Protein AF-A0A1F3MH11-F1 (afdb_monomer)

Secondary structure (DSSP, 8-state):
--HHHHHHHHHHHHHHHHHHHH-SSHHHHHHHHHHHHHHHHHHHHHHT-HHHHHHHHHHHHHHHHHHGGGT-GGGG-THHHHHHHHHHHHHHHHT-SSGGGGHHHHHHHHHHHHHH-S-HHHHHHHTTTHHHHHHHHHHHTT-HHHHHHHHHHHHHHHHHHIIIIIGGG-------

Mean predicted aligned error: 6.19 Å

pLDDT: mean 85.79, std 10.74, range [41.34, 95.56]

Solvent-accessible surface area (backbone atoms only — not comparable to full-atom values): 8963 Å² total; per-residue (Å²): 129,63,68,67,59,46,38,48,39,21,46,54,15,33,51,29,42,42,56,14,62,66,48,92,47,71,62,57,25,34,55,32,37,35,53,14,30,53,29,37,26,53,23,22,56,75,70,66,39,57,40,59,21,49,48,25,53,52,48,32,56,48,36,57,45,54,52,38,31,86,79,35,76,78,47,53,42,78,61,54,62,54,52,48,43,51,50,35,47,50,45,22,62,75,45,50,86,49,89,63,44,49,31,50,33,55,19,50,42,44,36,49,58,14,66,69,48,89,49,68,69,56,24,49,62,42,46,53,67,22,33,66,34,42,27,58,43,20,58,74,72,66,34,61,32,50,33,52,28,32,56,53,36,48,51,46,39,53,51,36,43,50,63,63,68,57,63,66,71,78,65,79,77,79,75,133

Radius of gyration: 16.7 Å; Cα contacts (8 Å, |Δi|>4): 232; chains: 1; bounding box: 56×38×44 Å

Sequence (176 aa):
MSDWLIQGIGFIGLLFFVISFQQNNRNRILLIMLAGQICFLGHYALLGAWTGFAMNIVGAGRTLVFRFKEEKKWAAHWIWPVIFIALLWVSGIVTWDSPLSLFPPFAMTIETIGLWMKRPKRIRFINLFPHPFWFTYNLLMGSWAGVATEIIVFGSIVVAIFRYDLKKKSKPVGTP

Nearest PDB structures (foldseek):
  6w2v-assembly1_A  TM=3.925E-01  e=5.029E+00  synthetic construct
  6a5q-assembly2_C-2  TM=2.269E-01  e=9.790E+00  Homo sapiens

Foldseek 3Di:
DPLVVLLVLLLVLLVLLLVLLLDQDLLSNLVSNLVSLVSQLSSCVVLVVQLSNQLSVLLSVLSVLLSCCVPDPVSVDPVSLVVSLVSNQVSLVVSDPDPLSCLSSVLSNQLSVLSNDPHSLSNLVSNLVSLVSQLVVCVVSVNPSSNVSSVSSNVSSVVSCVVPPVVVPPDDPDDD

Structure (mmCIF, N/CA/C/O backbone):
data_AF-A0A1F3MH11-F1
#
_entry.id   AF-A0A1F3MH11-F1
#
loop_
_atom_site.group_PDB
_atom_site.id
_atom_site.type_symbol
_atom_site.label_atom_id
_atom_site.label_alt_id
_atom_site.label_comp_id
_atom_site.label_asym_id
_atom_site.label_entity_id
_atom_site.label_seq_id
_atom_site.pdbx_PDB_ins_code
_atom_site.Cartn_x
_atom_site.Cartn_y
_atom_site.Cartn_z
_atom_site.occupancy
_atom_site.B_iso_or_equiv
_atom_site.auth_seq_id
_atom_site.auth_comp_id
_atom_site.auth_asym_id
_atom_site.auth_atom_id
_atom_site.pdbx_PDB_model_num
ATOM 1 N N . MET A 1 1 ? 18.799 -15.914 -7.332 1.00 59.03 1 MET A N 1
ATOM 2 C CA . MET A 1 1 ? 17.859 -16.428 -6.306 1.00 59.03 1 MET A CA 1
ATOM 3 C C . MET A 1 1 ? 16.814 -17.247 -7.040 1.00 59.03 1 MET A C 1
ATOM 5 O O . MET A 1 1 ? 16.467 -16.839 -8.136 1.00 59.03 1 MET A O 1
ATOM 9 N N . SER A 1 2 ? 16.366 -18.393 -6.522 1.00 75.38 2 SER A N 1
ATOM 10 C CA . SER A 1 2 ? 15.290 -19.142 -7.185 1.00 75.38 2 SER A CA 1
ATOM 11 C C . SER A 1 2 ? 13.987 -18.342 -7.115 1.00 75.38 2 SER A C 1
ATOM 13 O O . SER A 1 2 ? 13.651 -17.817 -6.053 1.00 75.38 2 SER A O 1
ATOM 15 N N . ASP A 1 3 ? 13.248 -18.255 -8.222 1.00 79.19 3 ASP A N 1
ATOM 16 C CA . ASP A 1 3 ? 12.005 -17.471 -8.315 1.00 79.19 3 ASP A CA 1
ATOM 17 C C . ASP A 1 3 ? 11.001 -17.830 -7.207 1.00 79.19 3 ASP A C 1
ATOM 19 O O . ASP A 1 3 ? 10.309 -16.968 -6.666 1.00 79.19 3 ASP A O 1
ATOM 23 N N . TRP A 1 4 ? 11.004 -19.090 -6.767 1.00 84.06 4 TRP A N 1
ATOM 24 C CA . TRP A 1 4 ? 10.199 -19.592 -5.653 1.00 84.06 4 TRP A CA 1
ATOM 25 C C . TRP A 1 4 ? 10.464 -18.892 -4.313 1.00 84.06 4 TRP A C 1
ATOM 27 O O . TRP A 1 4 ? 9.521 -18.658 -3.558 1.00 84.06 4 TRP A O 1
ATOM 37 N N . LEU A 1 5 ? 11.712 -18.513 -4.013 1.00 86.06 5 LEU A N 1
ATOM 38 C CA . LEU A 1 5 ? 12.041 -17.776 -2.786 1.00 86.06 5 LEU A CA 1
ATOM 39 C C . LEU A 1 5 ? 11.478 -16.352 -2.826 1.00 86.06 5 LEU A C 1
ATOM 41 O O . LEU A 1 5 ? 10.947 -15.865 -1.827 1.00 86.06 5 LEU A O 1
ATOM 45 N N . ILE A 1 6 ? 11.542 -15.707 -3.994 1.00 86.81 6 ILE A N 1
ATOM 46 C CA . ILE A 1 6 ? 11.006 -14.357 -4.206 1.00 86.81 6 ILE A CA 1
ATOM 47 C C . ILE A 1 6 ? 9.487 -14.373 -4.017 1.00 86.81 6 ILE A C 1
ATOM 49 O O . ILE A 1 6 ? 8.947 -13.547 -3.278 1.00 86.81 6 ILE A O 1
ATOM 53 N N . GLN A 1 7 ? 8.792 -15.347 -4.614 1.00 85.94 7 GLN A N 1
ATOM 54 C CA . GLN A 1 7 ? 7.345 -15.513 -4.440 1.00 85.94 7 GLN A CA 1
ATOM 55 C C . GLN A 1 7 ? 6.975 -15.850 -2.986 1.00 85.94 7 GLN A C 1
ATOM 57 O O . GLN A 1 7 ? 5.992 -15.319 -2.470 1.00 85.94 7 GLN A O 1
ATOM 62 N N . GLY A 1 8 ? 7.789 -16.653 -2.290 1.00 88.38 8 GLY A N 1
ATOM 63 C CA . GLY A 1 8 ? 7.608 -16.967 -0.869 1.00 88.38 8 GLY A CA 1
ATOM 64 C C . GLY A 1 8 ? 7.534 -15.721 0.022 1.00 88.38 8 GLY A C 1
ATOM 65 O O . GLY A 1 8 ? 6.632 -15.611 0.852 1.00 88.38 8 GLY A O 1
ATOM 66 N N . ILE A 1 9 ? 8.413 -14.737 -0.198 1.00 90.50 9 ILE A N 1
ATOM 67 C CA . ILE A 1 9 ? 8.377 -13.449 0.520 1.00 90.50 9 ILE A CA 1
ATOM 68 C C . ILE A 1 9 ? 7.075 -12.690 0.225 1.00 90.50 9 ILE A C 1
ATOM 70 O O . ILE A 1 9 ? 6.459 -12.136 1.139 1.00 90.50 9 ILE A O 1
ATOM 74 N N . GLY A 1 10 ? 6.624 -12.704 -1.033 1.00 88.94 10 GLY A N 1
ATOM 75 C CA . GLY A 1 10 ? 5.350 -12.103 -1.430 1.00 88.94 10 GLY A CA 1
ATOM 76 C C . GLY A 1 10 ? 4.155 -12.738 -0.708 1.00 88.94 10 GLY A C 1
ATOM 77 O O . GLY A 1 10 ? 3.297 -12.023 -0.195 1.00 88.94 10 GLY A O 1
ATOM 78 N N . PHE A 1 11 ? 4.133 -14.068 -0.564 1.00 90.56 11 PHE A N 1
ATOM 79 C CA . PHE A 1 11 ? 3.086 -14.768 0.191 1.00 90.56 11 PHE A CA 1
ATOM 80 C C . PHE A 1 11 ? 3.109 -14.459 1.693 1.00 90.56 11 PHE A C 1
ATOM 82 O O . PHE A 1 11 ? 2.053 -14.381 2.319 1.00 90.56 11 PHE A O 1
ATOM 89 N N . ILE A 1 12 ? 4.279 -14.223 2.289 1.00 92.44 12 ILE A N 1
ATOM 90 C CA . ILE A 1 12 ? 4.345 -13.737 3.675 1.00 92.44 12 ILE A CA 1
ATOM 91 C C . ILE A 1 12 ? 3.714 -12.339 3.771 1.00 92.44 12 ILE A C 1
ATOM 93 O O . ILE A 1 12 ? 2.900 -12.083 4.662 1.00 92.44 12 ILE A O 1
ATOM 97 N N . GLY A 1 13 ? 4.023 -11.454 2.817 1.00 91.12 13 GLY A N 1
ATOM 98 C CA . GLY A 1 13 ? 3.392 -10.136 2.715 1.00 91.12 13 GLY A CA 1
ATOM 99 C C . GLY A 1 13 ? 1.868 -10.218 2.585 1.00 91.12 13 GLY A C 1
ATOM 100 O O . GLY A 1 13 ? 1.146 -9.485 3.266 1.00 91.12 13 GLY A O 1
ATOM 101 N N . LEU A 1 14 ? 1.375 -11.155 1.771 1.00 91.44 14 LEU A N 1
ATOM 102 C CA . LEU A 1 14 ? -0.050 -11.441 1.594 1.00 91.44 14 LEU A CA 1
ATOM 103 C C . LEU A 1 14 ? -0.733 -11.741 2.929 1.00 91.44 14 LEU A C 1
ATOM 105 O O . LEU A 1 14 ? -1.772 -11.153 3.240 1.00 91.44 14 LEU A O 1
ATOM 109 N N . LEU A 1 15 ? -0.150 -12.636 3.734 1.00 92.81 15 LEU A N 1
ATOM 110 C CA . LEU A 1 15 ? -0.717 -13.021 5.028 1.00 92.81 15 LEU A CA 1
ATOM 111 C C . LEU A 1 15 ? -0.864 -11.811 5.950 1.00 92.81 15 LEU A C 1
ATOM 113 O O . LEU A 1 15 ? -1.908 -11.647 6.585 1.00 92.81 15 LEU A O 1
ATOM 117 N N . PHE A 1 16 ? 0.131 -10.923 5.982 1.00 93.06 16 PHE A N 1
ATOM 118 C CA . PH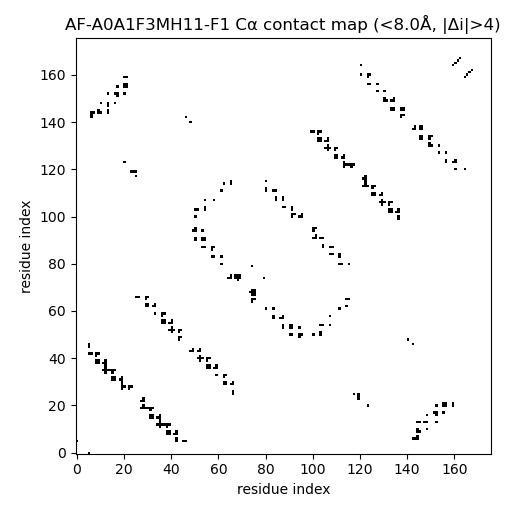E A 1 16 ? 0.034 -9.686 6.751 1.00 93.06 16 PHE A CA 1
ATOM 119 C C . PHE A 1 16 ? -1.120 -8.801 6.274 1.00 93.06 16 PHE A C 1
ATOM 121 O O . PHE A 1 16 ? -1.924 -8.362 7.099 1.00 93.06 16 PHE A O 1
ATOM 128 N N . PHE A 1 17 ? -1.280 -8.582 4.967 1.00 88.88 17 PHE A N 1
ATOM 129 C CA . PHE A 1 17 ? -2.409 -7.794 4.463 1.00 88.88 17 PHE A CA 1
ATOM 130 C C . PHE A 1 17 ? -3.762 -8.418 4.823 1.00 88.88 17 PHE A C 1
ATOM 132 O O . PHE A 1 17 ? -4.645 -7.722 5.332 1.00 88.88 17 P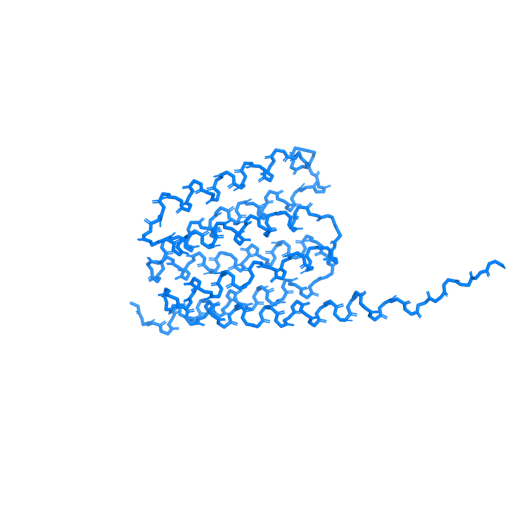HE A O 1
ATOM 139 N N . VAL A 1 18 ? -3.912 -9.736 4.667 1.00 88.00 18 VAL A N 1
ATOM 140 C CA . VAL A 1 18 ? -5.137 -10.457 5.049 1.00 88.00 18 VAL A CA 1
ATOM 141 C C . VAL A 1 18 ? -5.440 -10.299 6.538 1.00 88.00 18 VAL A C 1
ATOM 143 O O . VAL A 1 18 ? -6.574 -9.977 6.904 1.00 88.00 18 VAL A O 1
ATOM 146 N N . ILE A 1 19 ? -4.446 -10.501 7.406 1.00 89.44 19 ILE A N 1
ATOM 147 C CA . ILE A 1 19 ? -4.606 -10.367 8.860 1.00 89.44 19 ILE A CA 1
ATOM 148 C C . ILE A 1 19 ? -4.947 -8.922 9.228 1.00 89.44 19 ILE A C 1
ATOM 150 O O . ILE A 1 19 ? -5.779 -8.701 10.114 1.00 89.44 19 ILE A O 1
ATOM 154 N N . SER A 1 20 ? -4.335 -7.948 8.551 1.00 86.75 20 SER A N 1
ATOM 155 C CA . SER A 1 20 ? -4.556 -6.529 8.800 1.00 86.75 20 SER A CA 1
ATOM 156 C C . SER A 1 20 ? -6.017 -6.135 8.589 1.00 86.75 20 SER A C 1
ATOM 158 O O . SER A 1 20 ? -6.646 -5.618 9.514 1.00 86.75 20 SER A O 1
ATOM 160 N N . PHE A 1 21 ? -6.602 -6.440 7.427 1.00 82.31 21 PHE A N 1
ATOM 161 C CA . PHE A 1 21 ? -7.983 -6.042 7.124 1.00 82.31 21 PHE A CA 1
ATOM 162 C C . PHE A 1 21 ? -9.035 -6.734 8.002 1.00 82.31 21 PHE A C 1
ATOM 164 O O . PHE A 1 21 ? -10.130 -6.192 8.206 1.00 82.31 21 PHE A O 1
ATOM 171 N N . GLN A 1 22 ? -8.689 -7.883 8.590 1.00 83.81 22 GLN A N 1
ATOM 172 C CA . GLN A 1 22 ? -9.523 -8.568 9.577 1.00 83.81 22 GLN A CA 1
ATOM 173 C C . GLN A 1 22 ? -9.499 -7.916 10.968 1.00 83.81 22 GLN A C 1
ATOM 175 O O . GLN A 1 22 ? -10.385 -8.182 11.783 1.00 83.81 22 GLN A O 1
ATOM 180 N N . GLN A 1 23 ? -8.542 -7.031 11.266 1.00 83.69 23 GLN A N 1
ATOM 181 C CA . GLN A 1 23 ? -8.515 -6.325 12.546 1.00 83.69 23 GLN A CA 1
ATOM 182 C C . GLN A 1 23 ? -9.652 -5.297 12.651 1.00 83.69 23 GLN A C 1
ATOM 184 O O . GLN A 1 23 ? -10.092 -4.693 11.670 1.00 83.69 23 GLN A O 1
ATOM 189 N N . ASN A 1 24 ? -10.111 -5.049 13.882 1.00 79.31 24 ASN A N 1
ATOM 190 C CA . ASN A 1 24 ? -11.113 -4.017 14.184 1.00 79.31 24 ASN A CA 1
ATOM 191 C C . ASN A 1 24 ? -10.524 -2.782 14.894 1.00 79.31 24 ASN A C 1
ATOM 193 O O . ASN A 1 24 ? -11.253 -1.852 15.230 1.00 79.31 24 ASN A O 1
ATOM 197 N N . ASN A 1 25 ? -9.208 -2.771 15.126 1.00 84.00 25 ASN A N 1
ATOM 198 C CA . ASN A 1 25 ? -8.473 -1.657 15.722 1.00 84.00 25 ASN A CA 1
ATOM 199 C C . ASN A 1 25 ? -7.568 -1.014 14.663 1.00 84.00 25 ASN A C 1
ATOM 201 O O . ASN A 1 25 ? -6.706 -1.689 14.102 1.00 84.00 25 ASN A O 1
ATOM 205 N N . ARG A 1 26 ? -7.735 0.293 14.431 1.00 84.44 26 ARG A N 1
ATOM 206 C CA . ARG A 1 26 ? -7.000 1.065 13.418 1.00 84.44 26 ARG A CA 1
ATOM 207 C C . ARG A 1 26 ? -5.479 0.962 13.559 1.00 84.44 26 ARG A C 1
ATOM 209 O O . ARG A 1 26 ? -4.795 0.766 12.561 1.00 84.44 26 ARG A O 1
ATOM 216 N N . ASN A 1 27 ? -4.946 1.055 14.774 1.00 86.12 27 ASN A N 1
ATOM 217 C CA . ASN A 1 27 ? -3.499 1.007 14.991 1.00 86.12 27 ASN A CA 1
ATOM 218 C C . ASN A 1 27 ? -2.928 -0.380 14.681 1.00 86.12 27 ASN A C 1
ATOM 220 O O . ASN A 1 27 ? -1.838 -0.477 14.123 1.00 86.12 27 ASN A O 1
ATOM 224 N N . ARG A 1 28 ? -3.685 -1.448 14.970 1.00 87.44 28 ARG A N 1
ATOM 225 C CA . ARG A 1 28 ? -3.306 -2.812 14.569 1.00 87.44 28 ARG A CA 1
ATOM 226 C C . ARG A 1 28 ? -3.373 -2.998 13.055 1.00 87.44 28 ARG A C 1
ATOM 228 O O . ARG A 1 28 ? -2.447 -3.573 12.502 1.00 87.44 28 ARG A O 1
ATOM 235 N N . ILE A 1 29 ? -4.409 -2.468 12.392 1.00 87.56 29 ILE A N 1
ATOM 236 C CA . ILE A 1 29 ? -4.510 -2.477 10.919 1.00 87.56 29 ILE A CA 1
ATOM 237 C C . ILE A 1 29 ? -3.231 -1.872 10.317 1.00 87.56 29 ILE A C 1
ATOM 239 O O . ILE A 1 29 ? -2.543 -2.513 9.526 1.00 87.56 29 ILE A O 1
ATOM 243 N N . LEU A 1 30 ? -2.859 -0.666 10.755 1.00 89.19 30 LEU A N 1
ATOM 244 C CA . LEU A 1 30 ? -1.703 0.051 10.210 1.00 89.19 30 LEU A CA 1
ATOM 245 C C . LEU A 1 30 ? -0.369 -0.647 10.508 1.00 89.19 30 LEU A C 1
ATOM 247 O O . LEU A 1 30 ? 0.469 -0.743 9.621 1.00 89.19 30 LEU A O 1
ATOM 251 N N . LEU A 1 31 ? -0.164 -1.170 11.721 1.00 92.62 31 LEU A N 1
ATOM 252 C CA . LEU A 1 31 ? 1.074 -1.884 12.063 1.00 92.62 31 LEU A CA 1
ATOM 253 C C . LEU A 1 31 ? 1.274 -3.152 11.228 1.00 92.62 31 LEU A C 1
ATOM 255 O O . LEU A 1 31 ? 2.379 -3.416 10.764 1.00 92.62 31 LEU A O 1
ATOM 259 N N . ILE A 1 32 ? 0.208 -3.923 11.024 1.00 92.56 32 ILE A N 1
ATOM 260 C CA . ILE A 1 32 ? 0.284 -5.161 10.248 1.00 92.56 32 ILE A CA 1
ATOM 261 C C . ILE A 1 32 ? 0.411 -4.841 8.748 1.00 92.56 32 ILE A C 1
ATOM 263 O O . ILE A 1 32 ? 1.175 -5.506 8.055 1.00 92.56 32 ILE A O 1
ATOM 267 N N . MET A 1 33 ? -0.248 -3.781 8.253 1.00 91.31 33 MET A N 1
ATOM 268 C CA . MET A 1 33 ? -0.018 -3.280 6.887 1.00 91.31 33 MET A CA 1
ATOM 269 C C . MET A 1 33 ? 1.439 -2.892 6.673 1.00 91.31 33 MET A C 1
ATOM 271 O O . MET A 1 33 ? 2.014 -3.281 5.668 1.00 91.31 33 MET A O 1
ATOM 275 N N . LEU A 1 34 ? 2.049 -2.183 7.626 1.00 94.12 34 LEU A N 1
ATOM 276 C CA . LEU A 1 34 ? 3.452 -1.791 7.532 1.00 94.12 34 LEU A CA 1
ATOM 277 C C . LEU A 1 34 ? 4.373 -3.012 7.382 1.00 94.12 34 LEU A C 1
ATOM 279 O O . LEU A 1 34 ? 5.270 -2.995 6.545 1.00 94.12 34 LEU A O 1
ATOM 283 N N . ALA A 1 35 ? 4.125 -4.083 8.143 1.00 94.50 35 ALA A N 1
ATOM 284 C CA . ALA A 1 35 ? 4.868 -5.335 8.000 1.00 94.50 35 ALA A CA 1
ATOM 285 C C . ALA A 1 35 ? 4.682 -5.957 6.603 1.00 94.50 35 ALA A C 1
ATOM 287 O O . ALA A 1 35 ? 5.664 -6.322 5.960 1.00 94.50 35 ALA A O 1
ATOM 288 N N . GLY A 1 36 ? 3.443 -5.996 6.098 1.00 93.81 36 GLY A N 1
ATOM 289 C CA . GLY A 1 36 ? 3.147 -6.459 4.738 1.00 93.81 36 GLY A CA 1
ATOM 290 C C . GLY A 1 36 ? 3.857 -5.633 3.661 1.00 93.81 36 GLY A C 1
ATOM 291 O O . GLY A 1 36 ? 4.471 -6.199 2.760 1.00 93.81 36 GLY A O 1
ATOM 292 N N . GLN A 1 37 ? 3.855 -4.305 3.795 1.00 94.25 37 GLN A N 1
ATOM 293 C CA . GLN A 1 37 ? 4.538 -3.385 2.881 1.00 94.25 37 GLN A CA 1
ATOM 294 C C . GLN A 1 37 ? 6.054 -3.603 2.871 1.00 94.25 37 GLN A C 1
ATOM 296 O O . GLN A 1 37 ? 6.665 -3.551 1.810 1.00 94.25 37 GLN A O 1
ATOM 301 N N . ILE A 1 38 ? 6.670 -3.902 4.019 1.00 94.69 38 ILE A N 1
ATOM 302 C CA . ILE A 1 38 ? 8.105 -4.224 4.092 1.00 94.69 38 ILE A CA 1
ATOM 303 C C . ILE A 1 38 ? 8.407 -5.553 3.381 1.00 94.69 38 ILE A C 1
ATOM 305 O O . ILE A 1 38 ? 9.389 -5.640 2.642 1.00 94.69 38 ILE A O 1
ATOM 309 N N . CYS A 1 39 ? 7.556 -6.573 3.539 1.00 93.62 39 CYS A N 1
ATOM 310 C CA . CYS A 1 39 ? 7.697 -7.822 2.785 1.00 93.62 39 CYS A CA 1
ATOM 311 C C . CYS A 1 39 ? 7.593 -7.576 1.274 1.00 93.62 39 CYS A C 1
ATOM 313 O O . CYS A 1 39 ? 8.436 -8.050 0.514 1.00 93.62 39 CYS A O 1
ATOM 315 N N . PHE A 1 40 ? 6.602 -6.795 0.836 1.00 91.19 40 PHE A N 1
ATOM 316 C CA . PHE A 1 40 ? 6.417 -6.475 -0.579 1.00 91.19 40 PHE A CA 1
ATOM 317 C C . PHE A 1 40 ? 7.509 -5.577 -1.153 1.00 91.19 40 PHE A C 1
ATOM 319 O O . PHE A 1 40 ? 7.881 -5.740 -2.311 1.00 91.19 40 PHE A O 1
ATOM 326 N N . LEU A 1 41 ? 8.074 -4.681 -0.348 1.00 93.62 41 LEU A N 1
ATOM 327 C CA . LEU A 1 41 ? 9.259 -3.909 -0.704 1.00 93.62 41 LEU A CA 1
ATOM 328 C C . LEU A 1 41 ? 10.419 -4.848 -1.054 1.00 93.62 41 LEU A C 1
ATOM 330 O O . LEU A 1 41 ? 10.996 -4.723 -2.130 1.00 93.62 41 LEU A O 1
ATOM 334 N N . GLY A 1 42 ? 10.712 -5.835 -0.200 1.00 92.06 42 GLY A N 1
ATOM 335 C CA . GLY A 1 42 ? 11.723 -6.853 -0.497 1.00 92.06 42 GLY A CA 1
ATOM 336 C C . GLY A 1 42 ? 11.375 -7.691 -1.732 1.00 92.06 42 GLY A C 1
ATOM 337 O O . GLY A 1 42 ? 12.223 -7.894 -2.596 1.00 92.06 42 GLY A O 1
ATOM 338 N N . HIS A 1 43 ? 10.117 -8.123 -1.854 1.00 92.81 43 HIS A N 1
ATOM 339 C CA . HIS A 1 43 ? 9.636 -8.895 -3.002 1.00 92.81 43 HIS A CA 1
ATOM 340 C C . HIS A 1 43 ? 9.840 -8.153 -4.331 1.00 92.81 43 HIS A C 1
ATOM 342 O O . HIS A 1 43 ? 10.462 -8.697 -5.239 1.00 92.81 43 HIS A O 1
ATOM 348 N N . TYR A 1 44 ? 9.372 -6.906 -4.444 1.00 90.75 44 TYR A N 1
ATOM 349 C CA . TYR A 1 44 ? 9.494 -6.130 -5.679 1.00 90.75 44 TYR A CA 1
ATOM 350 C C . TYR A 1 44 ? 10.936 -5.718 -5.987 1.00 90.75 44 TYR A C 1
ATOM 352 O O . TYR A 1 44 ? 11.298 -5.677 -7.160 1.00 90.75 44 TYR A O 1
ATOM 360 N N . ALA A 1 45 ? 11.771 -5.473 -4.968 1.00 91.69 45 ALA A N 1
ATOM 361 C CA . ALA A 1 45 ? 13.202 -5.234 -5.168 1.00 91.69 45 ALA A CA 1
ATOM 362 C C . ALA A 1 45 ? 13.888 -6.445 -5.815 1.00 91.69 45 ALA A C 1
ATOM 364 O O . ALA A 1 45 ? 14.630 -6.296 -6.781 1.00 91.69 45 ALA A O 1
ATOM 365 N N . LEU A 1 46 ? 13.608 -7.649 -5.306 1.00 90.38 46 LEU A N 1
ATOM 366 C CA . LEU A 1 46 ? 14.168 -8.893 -5.838 1.00 90.38 46 LEU A CA 1
ATOM 367 C C . LEU A 1 46 ? 13.614 -9.249 -7.221 1.00 90.38 46 LEU A C 1
ATOM 369 O O . LEU A 1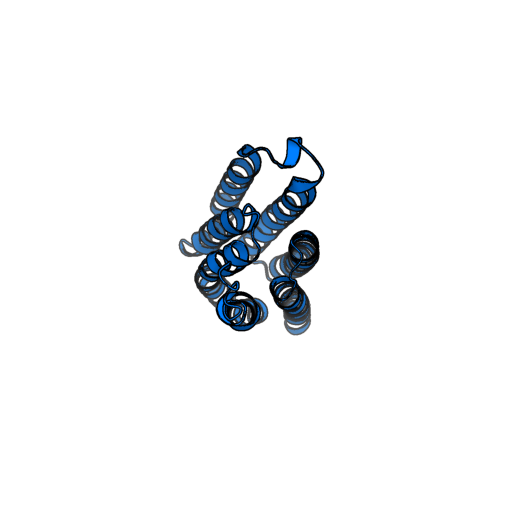 46 ? 14.310 -9.882 -8.009 1.00 90.38 46 LEU A O 1
ATOM 373 N N . LEU A 1 47 ? 12.378 -8.840 -7.507 1.00 88.75 47 LEU A N 1
ATOM 374 C CA . LEU A 1 47 ? 11.715 -9.046 -8.792 1.00 88.75 47 LEU A CA 1
ATOM 375 C C . LEU A 1 47 ? 12.157 -8.022 -9.860 1.00 88.75 47 LEU A C 1
ATOM 377 O O . LEU A 1 47 ? 11.891 -8.217 -11.039 1.00 88.75 47 LEU A O 1
ATOM 381 N N . GLY A 1 48 ? 12.837 -6.938 -9.468 1.00 88.06 48 GLY A N 1
ATOM 382 C CA . GLY A 1 48 ? 13.224 -5.844 -10.369 1.00 88.06 48 GLY A CA 1
ATOM 383 C C . GLY A 1 48 ? 12.079 -4.882 -10.717 1.00 88.06 48 GLY A C 1
ATOM 384 O O . GLY A 1 48 ? 12.226 -4.029 -11.589 1.00 88.06 48 GLY A O 1
ATOM 385 N N . ALA A 1 49 ? 10.939 -4.982 -10.028 1.00 88.81 49 ALA A N 1
ATOM 386 C CA . ALA A 1 49 ? 9.768 -4.135 -10.239 1.00 88.81 49 ALA A CA 1
ATOM 387 C C . ALA A 1 49 ? 9.889 -2.817 -9.452 1.00 88.81 49 ALA A C 1
ATOM 389 O O . ALA A 1 49 ? 9.318 -2.645 -8.369 1.00 88.81 49 ALA A O 1
ATOM 390 N N . TRP A 1 50 ? 10.640 -1.860 -10.000 1.00 89.62 50 TRP A N 1
ATOM 391 C CA . TRP A 1 50 ? 10.991 -0.612 -9.310 1.00 89.62 50 TRP A CA 1
ATOM 392 C C . TRP A 1 50 ? 9.800 0.283 -8.950 1.00 89.62 50 TRP A C 1
ATOM 394 O O . TRP A 1 50 ? 9.817 0.909 -7.888 1.00 89.62 50 TRP A O 1
ATOM 404 N N . THR A 1 51 ? 8.738 0.315 -9.763 1.00 90.69 51 THR A N 1
ATOM 405 C CA . THR A 1 51 ? 7.518 1.065 -9.414 1.00 90.69 51 THR A CA 1
ATOM 406 C C . THR A 1 51 ? 6.859 0.476 -8.166 1.00 90.69 51 THR A C 1
ATOM 408 O O . THR A 1 51 ? 6.580 1.202 -7.212 1.00 90.69 51 THR A O 1
ATOM 411 N N . GLY A 1 52 ? 6.670 -0.849 -8.121 1.00 90.19 52 GLY A N 1
ATOM 412 C CA . GLY A 1 52 ? 6.122 -1.556 -6.960 1.00 90.19 52 GLY A CA 1
ATOM 413 C C . GLY A 1 52 ? 6.968 -1.353 -5.702 1.00 90.19 52 GLY A C 1
ATOM 414 O O . GLY A 1 52 ? 6.430 -1.099 -4.621 1.00 90.19 52 GLY A O 1
ATOM 415 N N . PHE A 1 53 ? 8.293 -1.375 -5.851 1.00 92.62 53 PHE A N 1
ATOM 416 C CA . PHE A 1 53 ? 9.241 -1.062 -4.783 1.00 92.62 53 PHE A CA 1
ATOM 417 C C . PHE A 1 53 ? 9.058 0.365 -4.242 1.00 92.62 53 PHE A C 1
ATOM 419 O O . PHE A 1 53 ? 8.855 0.548 -3.038 1.00 92.62 53 PHE A O 1
ATOM 426 N N . ALA A 1 54 ? 9.051 1.372 -5.119 1.00 93.31 54 ALA A N 1
ATOM 427 C CA . ALA A 1 54 ? 8.899 2.771 -4.727 1.00 93.31 54 ALA A CA 1
ATOM 428 C C . ALA A 1 54 ? 7.545 3.038 -4.050 1.00 93.31 54 ALA A C 1
ATOM 430 O O . ALA A 1 54 ? 7.490 3.705 -3.013 1.00 93.31 54 ALA A O 1
ATOM 431 N N . MET A 1 55 ? 6.457 2.459 -4.571 1.00 94.25 55 MET A N 1
ATOM 432 C CA . MET A 1 55 ? 5.133 2.574 -3.954 1.00 94.25 55 MET A CA 1
ATOM 433 C C . MET A 1 55 ? 5.110 1.995 -2.538 1.00 94.25 55 MET A C 1
ATOM 435 O O . MET A 1 55 ? 4.529 2.602 -1.639 1.00 94.25 55 MET A O 1
ATOM 439 N N . ASN A 1 56 ? 5.759 0.848 -2.310 1.00 94.25 56 ASN A N 1
ATOM 440 C CA . ASN A 1 56 ? 5.810 0.235 -0.982 1.00 94.25 56 ASN A CA 1
ATOM 441 C C . ASN A 1 56 ? 6.680 1.031 -0.003 1.00 94.25 56 ASN A C 1
ATOM 443 O O . ASN A 1 56 ? 6.310 1.134 1.164 1.00 94.25 56 ASN A O 1
ATOM 447 N N . ILE A 1 57 ? 7.766 1.665 -0.460 1.00 95.44 57 ILE A N 1
ATOM 448 C CA . ILE A 1 57 ? 8.558 2.595 0.365 1.00 95.44 57 ILE A CA 1
ATOM 449 C C . ILE A 1 57 ? 7.704 3.776 0.824 1.00 95.44 57 ILE A C 1
ATOM 451 O O . ILE A 1 57 ? 7.577 4.033 2.025 1.00 95.44 57 ILE A O 1
ATOM 455 N N . VAL A 1 58 ? 7.102 4.496 -0.127 1.00 95.12 58 VAL A N 1
ATOM 456 C CA . VAL A 1 58 ? 6.310 5.694 0.181 1.00 95.12 58 VAL A CA 1
ATOM 457 C C . VAL A 1 58 ? 5.089 5.314 1.019 1.00 95.12 58 VAL A C 1
ATOM 459 O O . VAL A 1 58 ? 4.777 5.972 2.015 1.00 95.12 58 VAL A O 1
ATOM 462 N N . GLY A 1 59 ? 4.440 4.202 0.674 1.00 93.94 59 GLY A N 1
ATOM 463 C CA . GLY A 1 59 ? 3.323 3.638 1.416 1.00 93.94 59 GLY A CA 1
ATOM 464 C C . GLY A 1 59 ? 3.689 3.252 2.852 1.00 93.94 59 GLY A C 1
ATOM 465 O O . GLY A 1 59 ? 2.903 3.526 3.758 1.00 93.94 59 GLY A O 1
ATOM 466 N N . ALA A 1 60 ? 4.861 2.659 3.092 1.00 94.44 60 ALA A N 1
ATOM 467 C CA . ALA A 1 60 ? 5.320 2.303 4.434 1.00 94.44 60 ALA A CA 1
ATOM 468 C C . ALA A 1 60 ? 5.528 3.558 5.295 1.00 94.44 60 ALA A C 1
ATOM 470 O O . ALA A 1 60 ? 5.016 3.641 6.417 1.00 94.44 60 ALA A O 1
ATOM 471 N N . GLY A 1 61 ? 6.192 4.581 4.743 1.00 94.06 61 GLY A N 1
ATOM 472 C CA . GLY A 1 61 ? 6.347 5.883 5.399 1.00 94.06 61 GLY A CA 1
ATOM 473 C C . GLY A 1 61 ? 4.996 6.527 5.732 1.00 94.06 61 GLY A C 1
ATOM 474 O O . GLY A 1 61 ? 4.769 6.964 6.865 1.00 94.06 61 GLY A O 1
ATOM 475 N N . ARG A 1 62 ? 4.053 6.497 4.782 1.00 94.94 62 ARG A N 1
ATOM 476 C CA . ARG A 1 62 ? 2.676 6.977 4.967 1.00 94.94 62 ARG A CA 1
ATOM 477 C C . ARG A 1 62 ? 1.969 6.252 6.104 1.00 94.94 62 ARG A C 1
ATOM 479 O O . ARG A 1 62 ? 1.383 6.895 6.976 1.00 94.94 62 ARG A O 1
ATOM 486 N N . THR A 1 63 ? 1.996 4.923 6.099 1.00 93.12 63 THR A N 1
ATOM 487 C CA . THR A 1 63 ? 1.351 4.086 7.118 1.00 93.12 63 THR A CA 1
ATOM 488 C C . THR A 1 63 ? 1.924 4.373 8.506 1.00 93.12 63 THR A C 1
ATOM 490 O O . THR A 1 63 ? 1.160 4.508 9.467 1.00 93.12 63 THR A O 1
ATOM 493 N N . LEU A 1 64 ? 3.243 4.561 8.610 1.00 93.12 64 LEU A N 1
ATOM 494 C CA . LEU A 1 64 ? 3.910 4.912 9.859 1.00 93.12 64 LEU A CA 1
ATOM 495 C C . LEU A 1 64 ? 3.471 6.287 10.385 1.00 93.12 64 LEU A C 1
ATOM 497 O O . LEU A 1 64 ? 3.104 6.401 11.555 1.00 93.12 64 LEU A O 1
ATOM 501 N N . VAL A 1 65 ? 3.433 7.319 9.537 1.00 92.56 65 VAL A N 1
ATOM 502 C CA . VAL A 1 65 ? 2.941 8.650 9.937 1.00 92.56 65 VAL A CA 1
ATOM 503 C C . VAL A 1 65 ? 1.466 8.588 10.338 1.00 92.56 65 VAL A C 1
ATOM 505 O O . VAL A 1 65 ? 1.075 9.109 11.384 1.00 92.56 65 VAL A O 1
ATOM 508 N N . PHE A 1 66 ? 0.633 7.895 9.558 1.00 91.88 66 PHE A N 1
ATOM 509 C CA . PHE A 1 66 ? -0.804 7.789 9.817 1.00 91.88 66 PHE A CA 1
ATOM 510 C C . PHE A 1 66 ? -1.119 7.013 11.093 1.00 91.88 66 PHE A C 1
ATOM 512 O O . PHE A 1 66 ? -2.176 7.243 11.690 1.00 91.88 66 PHE A O 1
ATOM 519 N N . ARG A 1 67 ? -0.235 6.119 11.539 1.00 90.00 67 ARG A N 1
ATOM 520 C CA . ARG A 1 67 ? -0.359 5.456 12.840 1.00 90.00 67 ARG A CA 1
ATOM 521 C C . ARG A 1 67 ? -0.349 6.481 13.974 1.00 90.00 67 ARG A C 1
ATOM 523 O O . ARG A 1 67 ? -1.245 6.458 14.808 1.00 90.00 67 ARG A O 1
ATOM 530 N N . PHE A 1 68 ? 0.578 7.437 13.947 1.00 89.62 68 PHE A N 1
ATOM 531 C CA . PHE A 1 68 ? 0.706 8.466 14.987 1.00 89.62 68 PHE A CA 1
ATOM 532 C C . PHE A 1 68 ? -0.384 9.544 14.955 1.00 89.62 68 PHE A C 1
ATOM 534 O O . PHE A 1 68 ? -0.404 10.412 15.823 1.00 89.62 68 PHE A O 1
ATOM 541 N N . LYS A 1 69 ? -1.313 9.491 13.995 1.00 87.81 69 LYS A N 1
ATOM 542 C CA . LYS A 1 69 ? -2.406 10.460 13.836 1.00 87.81 69 LYS A CA 1
ATOM 543 C C . LYS A 1 69 ? -3.236 10.687 15.105 1.00 87.81 69 LYS A C 1
ATOM 545 O O . LYS A 1 69 ? -3.703 11.798 15.325 1.00 87.81 69 LYS A O 1
ATOM 550 N N . GLU A 1 70 ? -3.476 9.643 15.896 1.00 84.12 70 GLU A N 1
ATOM 551 C CA . GLU A 1 70 ? -4.291 9.743 17.119 1.00 84.12 70 GLU A CA 1
ATOM 552 C C . GLU A 1 70 ? -3.466 10.143 18.350 1.00 84.12 70 GLU A C 1
ATOM 554 O O . GLU A 1 70 ? -4.024 10.632 19.325 1.00 84.12 70 GLU A O 1
ATOM 559 N N . GLU A 1 71 ? -2.142 9.993 18.285 1.00 86.81 71 GLU A N 1
ATOM 560 C CA . GLU A 1 71 ? -1.223 10.234 19.403 1.00 86.81 71 GLU A CA 1
ATOM 561 C C . GLU A 1 71 ? -0.550 11.613 19.318 1.00 86.81 71 GLU A C 1
ATOM 563 O O . GLU A 1 71 ? -0.256 12.234 20.337 1.00 86.81 71 GLU A O 1
ATOM 568 N N . LYS A 1 72 ? -0.287 12.112 18.101 1.00 87.94 72 LYS A N 1
ATOM 569 C CA . LYS A 1 72 ? 0.518 13.317 17.866 1.00 87.94 72 LYS A CA 1
ATOM 570 C C . LYS A 1 72 ? -0.226 14.324 16.991 1.00 87.94 72 LYS A C 1
ATOM 572 O O . LYS A 1 72 ? -0.585 14.031 15.852 1.00 87.94 72 LYS A O 1
ATOM 577 N N . LYS A 1 73 ? -0.375 15.562 17.484 1.00 85.56 73 LYS A N 1
ATOM 578 C CA . LYS A 1 73 ? -1.068 16.656 16.769 1.00 85.56 73 LYS A CA 1
ATOM 579 C C . LYS A 1 73 ? -0.472 16.941 15.385 1.00 85.56 73 LYS A C 1
ATOM 581 O O . LYS A 1 73 ? -1.223 17.164 14.442 1.00 85.56 73 LYS A O 1
ATOM 586 N N . TRP A 1 74 ? 0.855 16.879 15.245 1.00 90.19 74 TRP A N 1
ATOM 587 C CA . TRP A 1 74 ? 1.520 17.113 13.959 1.00 90.19 74 TRP A CA 1
ATOM 588 C C . TRP A 1 74 ? 1.138 16.066 12.904 1.00 90.19 74 TRP A C 1
ATOM 590 O O . TRP A 1 74 ? 0.949 16.418 11.745 1.00 90.19 74 TRP A O 1
ATOM 600 N N . ALA A 1 75 ? 0.955 14.800 13.296 1.00 86.75 75 ALA A N 1
ATOM 601 C CA . ALA A 1 75 ? 0.607 13.699 12.393 1.00 86.75 75 ALA A CA 1
ATOM 602 C C . ALA A 1 75 ? -0.877 13.717 11.978 1.00 86.75 75 ALA A C 1
ATOM 604 O O . ALA A 1 75 ? -1.273 13.062 11.014 1.00 86.75 75 ALA A O 1
ATOM 605 N N . ALA A 1 76 ? -1.712 14.480 12.691 1.00 87.44 76 ALA A N 1
ATOM 606 C CA . ALA A 1 76 ? -3.117 14.686 12.355 1.00 87.44 76 ALA A CA 1
ATOM 607 C C . ALA A 1 76 ? -3.347 15.780 11.301 1.00 87.44 76 ALA A C 1
ATOM 609 O O . ALA A 1 76 ? -4.477 15.938 10.833 1.00 87.44 76 ALA A O 1
ATOM 610 N N . HIS A 1 77 ? -2.302 16.516 10.914 1.00 91.19 77 HIS A N 1
ATOM 611 C CA . HIS A 1 77 ? -2.414 17.613 9.962 1.00 91.19 77 HIS A CA 1
ATOM 612 C C . HIS A 1 77 ? -2.765 17.111 8.551 1.00 91.19 77 HIS A C 1
ATOM 614 O O . HIS A 1 77 ? -2.165 16.165 8.043 1.00 91.19 77 HIS A O 1
ATOM 620 N N . TRP A 1 78 ? -3.726 17.765 7.893 1.00 88.69 78 TRP A N 1
ATOM 621 C CA . TRP A 1 78 ? -4.254 17.364 6.579 1.00 88.69 78 TRP A CA 1
ATOM 622 C C . TRP A 1 78 ? -3.224 17.434 5.438 1.00 88.69 78 TRP A C 1
ATOM 624 O O . TRP A 1 78 ? -3.429 16.818 4.396 1.00 88.69 78 TRP A O 1
ATOM 634 N N . ILE A 1 79 ? -2.106 18.135 5.656 1.00 92.81 79 ILE A N 1
ATOM 635 C CA . ILE A 1 79 ? -0.984 18.218 4.710 1.00 92.81 79 ILE A CA 1
ATOM 636 C C . ILE A 1 79 ? -0.336 16.849 4.457 1.00 92.81 79 ILE A C 1
ATOM 638 O O . ILE A 1 79 ? 0.170 16.612 3.367 1.00 92.81 79 ILE A O 1
ATOM 642 N N . TRP A 1 80 ? -0.369 15.923 5.426 1.00 92.56 80 TRP A N 1
ATOM 643 C CA . TRP A 1 80 ? 0.312 14.630 5.300 1.00 92.56 80 TRP A CA 1
ATOM 644 C C . TRP A 1 80 ? -0.217 13.778 4.142 1.00 92.56 80 TRP A C 1
ATOM 646 O O . TRP A 1 80 ? 0.597 13.354 3.325 1.00 92.56 80 TR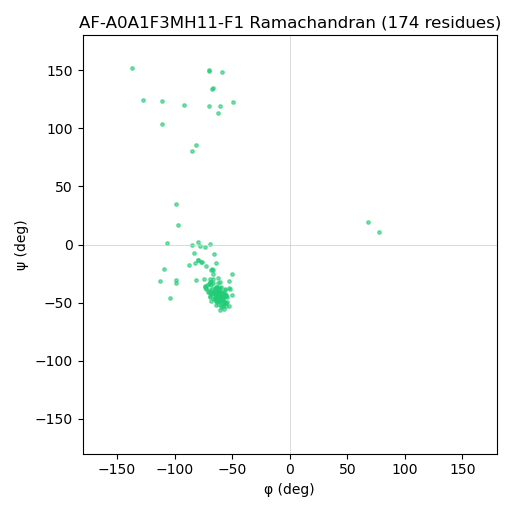P A O 1
ATOM 656 N N . PRO A 1 81 ? -1.539 13.548 4.001 1.00 91.88 81 PRO A N 1
ATOM 657 C CA . PRO A 1 81 ? -2.094 12.928 2.801 1.00 91.88 81 PRO A CA 1
ATOM 658 C C . PRO A 1 81 ? -1.634 13.584 1.501 1.00 91.88 81 PRO A C 1
ATOM 660 O O . PRO A 1 81 ? -1.272 12.870 0.577 1.00 91.88 81 PRO A O 1
ATOM 663 N N . VAL A 1 82 ? -1.610 14.918 1.436 1.00 94.25 82 VAL A N 1
ATOM 664 C CA . VAL A 1 82 ? -1.216 15.652 0.223 1.00 94.25 82 VAL A CA 1
ATOM 665 C C . VAL A 1 82 ? 0.253 15.410 -0.111 1.00 94.25 82 VAL A C 1
ATOM 667 O O . VAL A 1 82 ? 0.566 15.087 -1.251 1.00 94.25 82 VAL A O 1
ATOM 670 N N . ILE A 1 83 ? 1.137 15.485 0.887 1.00 95.25 83 ILE A N 1
ATOM 671 C CA . ILE A 1 83 ? 2.569 15.202 0.727 1.00 95.25 83 ILE A CA 1
ATOM 672 C C . ILE A 1 83 ? 2.779 13.768 0.240 1.00 95.25 83 ILE A C 1
ATOM 674 O O . ILE A 1 83 ? 3.509 13.555 -0.721 1.00 95.25 83 ILE A O 1
ATOM 678 N N . PHE A 1 84 ? 2.127 12.781 0.861 1.00 95.56 84 PHE A N 1
ATOM 679 C CA . PHE A 1 84 ? 2.291 11.386 0.449 1.00 95.56 84 PHE A CA 1
ATOM 680 C C . PHE A 1 84 ? 1.708 11.109 -0.933 1.00 95.56 84 PHE A C 1
ATOM 682 O O . PHE A 1 84 ? 2.331 10.381 -1.693 1.00 95.56 84 PHE A O 1
ATOM 689 N N . ILE A 1 85 ? 0.570 11.706 -1.294 1.00 95.12 85 ILE A N 1
ATOM 690 C CA . ILE A 1 85 ? 0.025 11.604 -2.654 1.00 95.12 85 ILE A CA 1
ATOM 691 C C . ILE A 1 85 ? 1.013 12.212 -3.652 1.00 95.12 85 ILE A C 1
ATOM 693 O O . ILE A 1 85 ? 1.366 11.550 -4.621 1.00 95.12 85 ILE A O 1
ATOM 697 N N . ALA A 1 86 ? 1.531 13.415 -3.395 1.00 94.88 86 ALA A N 1
ATOM 698 C CA . ALA A 1 86 ? 2.535 14.030 -4.260 1.00 94.88 86 ALA A CA 1
ATOM 699 C C . ALA A 1 86 ? 3.779 13.138 -4.411 1.00 94.88 86 ALA A C 1
ATOM 701 O O . ALA A 1 86 ? 4.221 12.897 -5.530 1.00 94.88 86 ALA A O 1
ATOM 702 N N . LEU A 1 87 ? 4.293 12.579 -3.309 1.00 95.06 87 LEU A N 1
ATOM 703 C CA . LEU A 1 87 ? 5.417 11.640 -3.335 1.00 95.06 87 LEU A CA 1
ATOM 704 C C . LEU A 1 87 ? 5.102 10.376 -4.143 1.00 95.06 87 LEU A C 1
ATOM 706 O O . LEU A 1 87 ? 5.930 9.968 -4.945 1.00 95.06 87 LEU A O 1
ATOM 710 N N . LEU A 1 88 ? 3.914 9.783 -3.989 1.00 94.12 88 LEU A N 1
ATOM 711 C CA . LEU A 1 88 ? 3.490 8.605 -4.757 1.00 94.12 88 LEU A CA 1
ATOM 712 C C . LEU A 1 88 ? 3.472 8.891 -6.261 1.00 94.12 88 LEU A C 1
ATOM 714 O O . LEU A 1 88 ? 3.970 8.089 -7.046 1.00 94.12 88 LEU A O 1
ATOM 718 N N . TRP A 1 89 ? 2.936 10.041 -6.663 1.00 94.25 89 TRP A N 1
ATOM 719 C CA . TRP A 1 89 ? 2.881 10.441 -8.067 1.00 94.25 89 TRP A CA 1
ATOM 720 C C . TRP A 1 89 ? 4.258 10.759 -8.638 1.00 94.25 89 TRP A C 1
ATOM 722 O O . TRP A 1 89 ? 4.595 10.262 -9.709 1.00 94.25 89 TRP A O 1
ATOM 732 N N . VAL A 1 90 ? 5.086 11.511 -7.910 1.00 93.56 90 VAL A N 1
ATOM 733 C CA . VAL A 1 90 ? 6.468 11.796 -8.318 1.00 93.56 90 VAL A CA 1
ATOM 734 C C . VAL A 1 90 ? 7.261 10.497 -8.446 1.00 93.56 90 VAL A C 1
ATOM 736 O O . VAL A 1 90 ? 7.888 10.268 -9.474 1.00 93.56 90 VAL A O 1
ATOM 739 N N . SER A 1 91 ? 7.189 9.602 -7.456 1.00 91.19 91 SER A N 1
ATOM 740 C CA . SER A 1 91 ? 7.847 8.295 -7.522 1.00 91.19 91 SER A CA 1
ATOM 741 C C . SER A 1 91 ? 7.326 7.439 -8.675 1.00 91.19 91 SER A C 1
ATOM 743 O O . SER A 1 91 ? 8.120 6.785 -9.345 1.00 91.19 91 SER A O 1
ATOM 745 N N . GLY A 1 92 ? 6.018 7.454 -8.937 1.00 89.06 92 GLY A N 1
ATOM 746 C CA . GLY A 1 92 ? 5.411 6.738 -10.058 1.00 89.06 92 GLY A CA 1
ATOM 747 C C . GLY A 1 92 ? 5.906 7.231 -11.415 1.00 89.06 92 GLY A C 1
ATOM 748 O O . GLY A 1 92 ? 6.228 6.417 -12.269 1.00 89.06 92 GLY A O 1
ATOM 749 N N . ILE A 1 93 ? 6.033 8.550 -11.584 1.00 88.56 93 ILE A N 1
ATOM 750 C CA . ILE A 1 93 ? 6.547 9.173 -12.812 1.00 88.56 93 ILE A CA 1
ATOM 751 C C . ILE A 1 93 ? 8.048 8.903 -12.982 1.00 88.56 93 ILE A C 1
ATOM 753 O O . ILE A 1 93 ? 8.492 8.603 -14.083 1.00 88.56 93 ILE A O 1
ATOM 757 N N . VAL A 1 94 ? 8.836 8.972 -11.904 1.00 88.56 94 VAL A N 1
ATOM 758 C CA . VAL A 1 94 ? 10.293 8.731 -11.953 1.00 88.56 94 VAL A CA 1
ATOM 759 C C . VAL A 1 94 ? 10.623 7.263 -12.236 1.00 88.56 94 VAL A C 1
ATOM 761 O O . VAL A 1 94 ? 11.619 6.972 -12.886 1.00 88.56 94 VAL A O 1
ATOM 764 N N . THR A 1 95 ? 9.795 6.335 -11.756 1.00 85.75 95 THR A N 1
ATOM 765 C CA . THR A 1 95 ? 9.959 4.885 -11.973 1.00 85.75 95 THR A CA 1
ATOM 766 C C . THR A 1 95 ? 9.103 4.359 -13.126 1.00 85.75 95 THR A C 1
ATOM 768 O O . THR A 1 95 ? 8.841 3.157 -13.207 1.00 85.75 95 THR A O 1
ATOM 771 N N . TRP A 1 96 ? 8.617 5.256 -13.986 1.00 78.81 96 TRP A N 1
ATOM 772 C CA . TRP A 1 96 ? 7.754 4.926 -15.110 1.00 78.81 96 TRP A CA 1
ATOM 773 C C . TRP A 1 96 ? 8.553 4.174 -16.177 1.00 78.81 96 TRP A C 1
ATOM 775 O O . TRP A 1 96 ? 9.469 4.731 -16.773 1.00 78.81 96 TRP A O 1
ATOM 785 N N . ASP A 1 97 ? 8.139 2.938 -16.462 1.00 74.12 97 ASP A N 1
ATOM 786 C CA . ASP A 1 97 ? 8.619 2.160 -17.617 1.00 74.12 97 ASP A CA 1
ATOM 787 C C . ASP A 1 97 ? 7.518 1.920 -18.680 1.00 74.12 97 ASP A C 1
ATOM 789 O O . ASP A 1 97 ? 7.761 1.922 -19.881 1.00 74.12 97 ASP A O 1
ATOM 793 N N . SER A 1 98 ? 6.248 1.821 -18.263 1.00 76.56 98 SER A N 1
ATOM 794 C CA . SER A 1 98 ? 5.082 1.651 -19.147 1.00 76.56 98 SER A CA 1
ATOM 795 C C . SER A 1 98 ? 3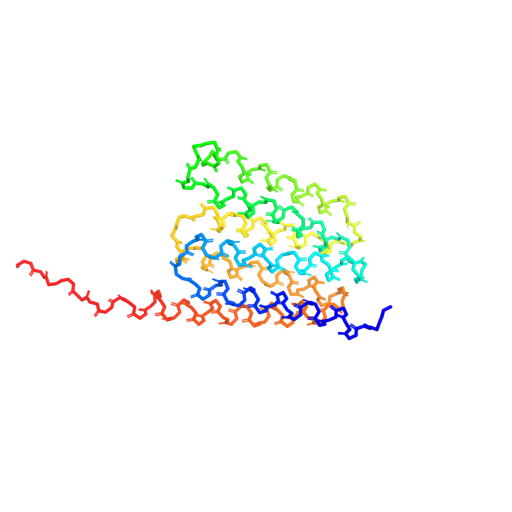.915 2.547 -18.714 1.00 76.56 98 SER A C 1
ATOM 797 O O . SER A 1 98 ? 3.795 2.830 -17.524 1.00 76.56 98 SER A O 1
ATOM 799 N N . PRO A 1 99 ? 3.005 2.984 -19.615 1.00 71.19 99 PRO A N 1
ATOM 800 C CA . PRO A 1 99 ? 1.790 3.724 -19.236 1.00 71.19 99 PRO A CA 1
ATOM 801 C C . PRO A 1 99 ? 0.972 3.063 -18.111 1.00 71.19 99 PRO A C 1
ATOM 803 O O . PRO A 1 99 ? 0.273 3.738 -17.357 1.00 71.19 99 PRO A O 1
ATOM 806 N N . LEU A 1 100 ? 1.090 1.740 -17.960 1.00 71.75 100 LEU A N 1
ATOM 807 C CA . LEU A 1 100 ? 0.416 0.956 -16.922 1.00 71.75 100 LEU A CA 1
ATOM 808 C C . LEU A 1 100 ? 1.121 1.039 -15.550 1.00 71.75 100 LEU A C 1
ATOM 810 O O . LEU A 1 100 ? 0.505 0.739 -14.528 1.00 71.75 100 LEU A O 1
ATOM 814 N N . SER A 1 101 ? 2.358 1.549 -15.485 1.00 74.38 101 SER A N 1
ATOM 815 C CA . SER A 1 101 ? 3.068 1.901 -14.241 1.00 74.38 101 SER A CA 1
ATOM 816 C C . SER A 1 101 ? 2.410 3.064 -13.481 1.00 74.38 101 SER A C 1
ATOM 818 O O . SER A 1 101 ? 2.773 3.331 -12.338 1.00 74.38 101 SER A O 1
ATOM 820 N N . LEU A 1 102 ? 1.413 3.736 -14.070 1.00 82.06 102 LEU A N 1
ATOM 821 C CA . LEU A 1 102 ? 0.607 4.755 -13.391 1.00 82.06 102 LEU A CA 1
ATOM 822 C C . LEU A 1 102 ? -0.525 4.163 -12.538 1.00 82.06 102 LEU A C 1
ATOM 824 O O . LEU A 1 102 ? -1.051 4.850 -11.660 1.00 82.06 102 LEU A O 1
ATOM 828 N N . PHE A 1 103 ? -0.880 2.889 -12.729 1.00 88.50 103 PHE A N 1
ATOM 829 C CA . PHE A 1 103 ? -1.931 2.239 -11.942 1.00 88.50 103 PHE A CA 1
ATOM 830 C C . PHE A 1 103 ? -1.594 2.137 -10.445 1.00 88.50 103 PHE A C 1
ATOM 832 O O . PHE A 1 103 ? -2.459 2.489 -9.637 1.00 88.50 103 PHE A O 1
ATOM 839 N N . PRO A 1 104 ? -0.368 1.755 -10.028 1.00 89.69 104 PRO A N 1
ATOM 840 C CA . PRO A 1 104 ? -0.010 1.749 -8.611 1.00 89.69 104 PRO A CA 1
ATOM 841 C C . PRO A 1 104 ? -0.107 3.128 -7.923 1.00 89.69 104 PRO A C 1
ATOM 843 O O . PRO A 1 104 ? -0.703 3.184 -6.845 1.00 89.69 104 PRO A O 1
ATOM 846 N N . PRO A 1 105 ? 0.359 4.255 -8.507 1.00 91.50 105 PRO A N 1
ATOM 847 C CA . PRO A 1 105 ? 0.102 5.597 -7.965 1.00 91.50 105 PRO A CA 1
ATOM 848 C C . PRO A 1 105 ? -1.382 5.945 -7.776 1.00 91.50 105 PRO A C 1
ATOM 850 O O . PRO A 1 105 ? -1.762 6.485 -6.728 1.00 91.50 105 PRO A O 1
ATOM 853 N N . PHE A 1 106 ? -2.247 5.607 -8.741 1.00 92.06 106 PHE A N 1
ATOM 854 C CA . PHE A 1 106 ? -3.698 5.792 -8.599 1.00 92.06 106 PHE A CA 1
ATOM 855 C C . PHE A 1 106 ? -4.257 4.959 -7.439 1.00 92.06 106 PHE A C 1
ATOM 857 O O . PHE A 1 106 ? -4.962 5.484 -6.571 1.00 92.06 106 PHE A O 1
ATOM 864 N N . ALA A 1 107 ? -3.894 3.677 -7.384 1.00 92.44 107 ALA A N 1
ATOM 865 C CA . ALA A 1 107 ? -4.312 2.759 -6.332 1.00 92.44 107 ALA A CA 1
ATOM 866 C C . ALA A 1 107 ? -3.889 3.262 -4.942 1.00 92.44 107 ALA A C 1
ATOM 868 O O . ALA A 1 107 ? -4.700 3.349 -4.019 1.00 92.44 107 ALA A O 1
ATOM 869 N N . MET A 1 108 ? -2.626 3.670 -4.813 1.00 93.25 108 MET A N 1
ATOM 870 C CA . MET A 1 108 ? -2.041 4.196 -3.581 1.00 93.25 108 MET A CA 1
ATOM 871 C C . MET A 1 108 ? -2.655 5.539 -3.165 1.00 93.25 108 MET A C 1
ATOM 873 O O . MET A 1 108 ? -2.757 5.826 -1.971 1.00 93.25 108 MET A O 1
ATOM 877 N N . THR A 1 109 ? -3.124 6.355 -4.114 1.00 93.75 109 THR A N 1
ATOM 878 C CA . THR A 1 109 ? -3.865 7.593 -3.817 1.00 93.75 109 THR A CA 1
ATOM 879 C C . THR A 1 109 ? -5.190 7.280 -3.124 1.00 93.75 109 THR A C 1
ATOM 881 O O . THR A 1 109 ? -5.494 7.843 -2.069 1.00 93.75 109 THR A O 1
ATOM 884 N N . ILE A 1 110 ? -5.958 6.334 -3.671 1.00 92.94 110 ILE A N 1
ATOM 885 C CA . ILE A 1 110 ? -7.224 5.893 -3.074 1.00 92.94 110 ILE A CA 1
ATOM 886 C C . ILE A 1 110 ? -6.968 5.273 -1.694 1.00 92.94 110 ILE A C 1
ATOM 888 O O . ILE A 1 110 ? -7.659 5.608 -0.728 1.00 9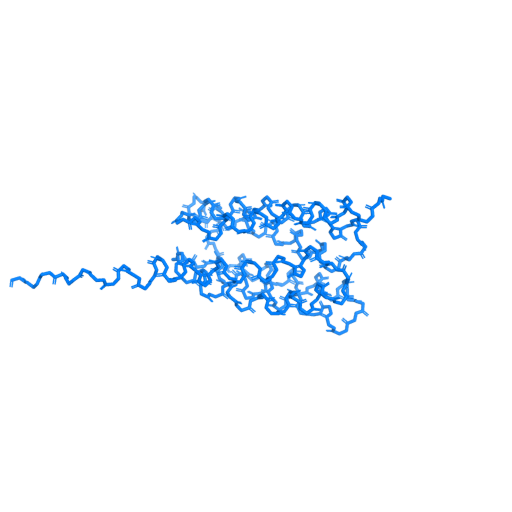2.94 110 ILE A O 1
ATOM 892 N N . GLU A 1 111 ? -5.932 4.439 -1.573 1.00 91.88 111 GLU A N 1
ATOM 893 C CA . GLU A 1 111 ? -5.552 3.817 -0.303 1.00 91.88 111 GLU A CA 1
ATOM 894 C C . GLU A 1 111 ? -5.167 4.860 0.761 1.00 91.88 111 GLU A C 1
ATOM 896 O O . GLU A 1 111 ? -5.584 4.785 1.922 1.00 91.88 111 GLU A O 1
ATOM 901 N N . THR A 1 112 ? -4.426 5.894 0.357 1.00 93.12 112 THR A N 1
ATOM 902 C CA . THR A 1 112 ? -4.047 7.021 1.218 1.00 93.12 112 THR A CA 1
ATOM 903 C C . THR A 1 112 ? -5.278 7.732 1.768 1.00 93.12 112 THR A C 1
ATOM 905 O O . THR A 1 112 ? -5.371 7.979 2.973 1.00 93.12 112 THR A O 1
ATOM 908 N N . ILE A 1 113 ? -6.264 8.015 0.917 1.00 91.56 113 ILE A N 1
ATOM 909 C CA . ILE A 1 113 ? -7.525 8.636 1.338 1.00 91.56 113 ILE A CA 1
ATOM 910 C C . ILE A 1 113 ? -8.289 7.702 2.287 1.00 91.56 113 ILE A C 1
ATOM 912 O O . ILE A 1 113 ? -8.790 8.151 3.324 1.00 91.56 113 ILE A O 1
ATOM 916 N N . GLY A 1 114 ? -8.330 6.403 1.978 1.00 87.81 114 GLY A N 1
ATOM 917 C CA . GLY A 1 114 ? -8.952 5.374 2.806 1.00 87.81 114 GLY A CA 1
ATOM 918 C C . GLY A 1 114 ? -8.372 5.338 4.218 1.00 87.81 114 GLY A C 1
ATOM 919 O O . GLY A 1 114 ? -9.104 5.513 5.191 1.00 87.81 114 GLY A O 1
ATOM 920 N N . LEU A 1 115 ? -7.053 5.192 4.351 1.00 88.50 115 LEU A N 1
ATOM 921 C CA . LEU A 1 115 ? -6.359 5.071 5.643 1.00 88.50 115 LEU A CA 1
ATOM 922 C C . LEU A 1 115 ? -6.292 6.379 6.439 1.00 88.50 115 LEU A C 1
ATOM 924 O O . LEU A 1 115 ? -6.089 6.366 7.663 1.00 88.50 115 LEU A O 1
ATOM 928 N N . TRP A 1 116 ? -6.506 7.514 5.773 1.00 89.44 116 TRP A N 1
ATOM 929 C CA . TRP A 1 116 ? -6.704 8.786 6.455 1.00 89.44 116 TRP A CA 1
ATOM 930 C C . TRP A 1 116 ? -8.032 8.833 7.224 1.00 89.44 116 TRP A C 1
ATOM 932 O O . TRP A 1 116 ? -8.168 9.601 8.184 1.00 89.44 116 TRP A O 1
ATOM 942 N N . MET A 1 117 ? -9.020 8.008 6.873 1.00 85.31 117 MET A N 1
ATOM 943 C CA . MET A 1 117 ? -10.301 7.985 7.575 1.00 85.31 117 MET A CA 1
ATOM 944 C C . MET A 1 117 ? -10.184 7.392 8.986 1.00 85.31 117 MET A C 1
ATOM 946 O O . MET A 1 117 ? -9.373 6.514 9.264 1.00 85.31 117 MET A O 1
ATOM 950 N N . LYS A 1 118 ? -11.031 7.873 9.908 1.00 77.19 118 LYS A N 1
ATOM 951 C CA . LYS A 1 118 ? -11.053 7.400 11.307 1.00 77.19 118 LYS A CA 1
ATOM 952 C C . LYS A 1 118 ? -11.834 6.095 11.497 1.00 77.19 118 LYS A C 1
ATOM 954 O O . LYS A 1 118 ? -11.552 5.331 12.409 1.00 77.19 118 LYS A O 1
ATOM 959 N N . ARG A 1 119 ? -12.862 5.852 10.674 1.00 77.81 119 ARG A N 1
ATOM 960 C CA . ARG A 1 119 ? -13.796 4.727 10.859 1.00 77.81 119 ARG A CA 1
ATOM 961 C C . ARG A 1 119 ? -13.319 3.492 10.081 1.00 77.81 119 ARG A C 1
ATOM 963 O O . ARG A 1 119 ? -13.322 3.572 8.852 1.00 77.81 119 ARG A O 1
ATOM 970 N N . PRO A 1 120 ? -13.045 2.344 10.735 1.00 75.88 120 PRO A N 1
ATOM 971 C CA . PRO A 1 120 ? -12.616 1.108 10.065 1.00 75.88 120 PRO A CA 1
ATOM 972 C C . PRO A 1 120 ? -13.523 0.672 8.907 1.00 75.88 120 PRO A C 1
ATOM 974 O O . PRO A 1 120 ? -13.028 0.286 7.856 1.00 75.88 120 PRO A O 1
ATOM 977 N N . LYS A 1 121 ? -14.845 0.840 9.045 1.00 78.06 121 LYS A N 1
ATOM 978 C CA . LYS A 1 121 ? -15.819 0.586 7.969 1.00 78.06 121 LYS A CA 1
ATOM 979 C C . LYS A 1 121 ? -15.507 1.348 6.675 1.00 78.06 121 LYS A C 1
ATOM 981 O O . LYS A 1 121 ? -15.571 0.785 5.590 1.00 78.06 121 LYS A O 1
ATOM 986 N N . ARG A 1 122 ? -15.178 2.642 6.786 1.00 80.19 122 ARG A N 1
ATOM 987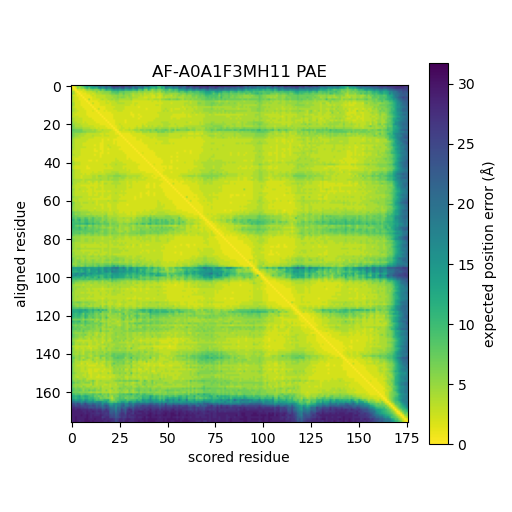 C CA . ARG A 1 122 ? -14.854 3.479 5.619 1.00 80.19 122 ARG A CA 1
ATOM 988 C C . ARG A 1 122 ? -13.491 3.117 5.037 1.00 80.19 122 ARG A C 1
ATOM 990 O O . ARG A 1 122 ? -13.366 3.083 3.822 1.00 80.19 122 ARG A O 1
ATOM 997 N N . ILE A 1 123 ? -12.523 2.794 5.903 1.00 81.06 123 ILE A N 1
ATOM 998 C CA . ILE A 1 123 ? -11.205 2.291 5.490 1.00 81.06 123 ILE A CA 1
ATOM 999 C C . ILE A 1 123 ? -11.384 1.051 4.604 1.00 81.06 123 ILE A C 1
ATOM 1001 O O . ILE A 1 123 ? -10.890 1.036 3.485 1.00 81.06 123 ILE A O 1
ATOM 1005 N N . ARG A 1 124 ? -12.141 0.045 5.066 1.00 80.00 124 ARG A N 1
ATOM 1006 C CA . ARG A 1 124 ? -12.380 -1.201 4.315 1.00 80.00 124 ARG A CA 1
ATOM 1007 C C . ARG A 1 124 ? -13.070 -0.956 2.974 1.00 80.00 124 ARG A C 1
ATOM 1009 O O . ARG A 1 124 ? -12.624 -1.479 1.966 1.00 80.00 124 ARG A O 1
ATOM 1016 N N . PHE A 1 125 ? -14.129 -0.146 2.953 1.00 83.19 125 PHE A N 1
ATOM 1017 C CA . PHE A 1 125 ? -14.895 0.090 1.727 1.00 83.19 125 PHE A CA 1
ATOM 1018 C C . PHE A 1 125 ? -14.083 0.830 0.655 1.00 83.19 125 PHE A C 1
ATOM 1020 O O . PHE A 1 125 ? -14.134 0.471 -0.514 1.00 83.19 125 PHE A O 1
ATOM 1027 N N . ILE A 1 126 ? -13.309 1.845 1.050 1.00 87.00 126 ILE A N 1
ATOM 1028 C CA . ILE A 1 126 ? -12.483 2.611 0.107 1.00 87.00 126 ILE A CA 1
ATOM 1029 C C . ILE A 1 126 ? -11.289 1.788 -0.363 1.00 87.00 126 ILE A C 1
ATOM 1031 O O . ILE A 1 126 ? -10.963 1.816 -1.545 1.00 87.00 126 ILE A O 1
ATOM 1035 N N . ASN A 1 127 ? -10.685 1.003 0.529 1.00 84.25 127 ASN A N 1
ATOM 1036 C CA . ASN A 1 127 ? -9.581 0.121 0.166 1.00 84.25 127 ASN A CA 1
ATOM 1037 C C . ASN A 1 127 ? -9.997 -1.057 -0.718 1.00 84.25 127 ASN A C 1
ATOM 1039 O O . ASN A 1 127 ? -9.129 -1.806 -1.129 1.00 84.25 127 ASN A O 1
ATOM 1043 N N . LEU A 1 128 ? -11.271 -1.194 -1.095 1.00 86.94 128 LEU A N 1
ATOM 1044 C CA . LEU A 1 128 ? -11.676 -2.156 -2.117 1.00 86.94 128 LEU A CA 1
ATOM 1045 C C . LEU A 1 128 ? -11.227 -1.735 -3.532 1.00 86.94 128 LEU A C 1
ATOM 1047 O O . LEU A 1 128 ? -10.885 -2.576 -4.358 1.00 86.94 128 LEU A O 1
ATOM 1051 N N . PHE A 1 129 ? -11.229 -0.427 -3.806 1.00 90.19 129 PHE A N 1
ATOM 1052 C CA . PHE A 1 129 ? -10.974 0.142 -5.134 1.00 90.19 129 PHE A CA 1
ATOM 1053 C C . PHE A 1 129 ? -9.505 0.125 -5.602 1.00 90.19 129 PHE A C 1
ATOM 1055 O O . PHE A 1 129 ? -9.303 0.047 -6.809 1.00 90.19 129 PHE A O 1
ATOM 1062 N N . PRO A 1 130 ? -8.477 0.191 -4.730 1.00 89.88 130 PRO A N 1
ATOM 1063 C CA . PRO A 1 130 ? -7.078 0.011 -5.123 1.00 89.88 130 PRO A CA 1
ATOM 1064 C C . PRO A 1 130 ? -6.757 -1.357 -5.744 1.00 89.88 130 PRO A C 1
ATOM 1066 O O . PRO A 1 130 ? -5.883 -1.436 -6.604 1.00 89.88 130 PRO A O 1
ATOM 1069 N N . HIS A 1 131 ? -7.441 -2.427 -5.323 1.00 89.19 131 HIS A N 1
ATOM 1070 C CA . HIS A 1 131 ? -7.054 -3.806 -5.652 1.00 89.19 131 HIS A CA 1
ATOM 1071 C C . HIS A 1 131 ? -7.104 -4.152 -7.151 1.00 89.19 131 HIS A C 1
ATOM 1073 O O . HIS A 1 131 ? -6.144 -4.738 -7.644 1.00 89.19 131 HIS A O 1
ATOM 1079 N N . PRO A 1 132 ? -8.136 -3.759 -7.928 1.00 90.19 132 PRO A N 1
ATOM 1080 C CA . PRO A 1 132 ? -8.127 -3.958 -9.378 1.00 90.19 132 PRO A CA 1
ATOM 1081 C C . PRO A 1 132 ? -6.913 -3.336 -10.086 1.00 90.19 132 PRO A C 1
ATOM 1083 O O . PRO A 1 132 ? -6.349 -3.954 -10.984 1.00 90.19 132 PRO A O 1
ATOM 1086 N N . PHE A 1 133 ? -6.472 -2.148 -9.657 1.00 91.44 133 PHE A N 1
ATOM 1087 C CA . PHE A 1 133 ? -5.316 -1.461 -10.245 1.00 91.44 133 PHE A CA 1
ATOM 1088 C C . PHE A 1 133 ? -3.999 -2.183 -9.925 1.00 91.44 133 PHE A C 1
ATOM 1090 O O . PHE A 1 133 ? -3.174 -2.406 -10.816 1.00 91.44 133 PHE A O 1
ATOM 1097 N N . TRP A 1 134 ? -3.815 -2.605 -8.671 1.00 89.69 134 TRP A N 1
ATOM 1098 C CA . TRP A 1 134 ? -2.658 -3.416 -8.285 1.00 89.69 134 TRP A CA 1
ATOM 1099 C C . TRP A 1 134 ? -2.656 -4.780 -8.969 1.00 89.69 134 TRP A C 1
ATOM 1101 O O . TRP A 1 134 ? -1.599 -5.240 -9.391 1.00 89.69 134 TRP A O 1
ATOM 1111 N N . PHE A 1 135 ? -3.824 -5.395 -9.160 1.00 91.50 135 PHE A N 1
ATOM 1112 C CA . PHE A 1 135 ? -3.944 -6.689 -9.829 1.00 91.50 135 PHE A CA 1
ATOM 1113 C C . PHE A 1 135 ? -3.416 -6.606 -11.257 1.00 91.50 135 PHE A C 1
ATOM 1115 O O . PHE A 1 135 ? -2.577 -7.411 -11.660 1.00 91.50 135 PHE A O 1
ATOM 1122 N N . THR A 1 136 ? -3.854 -5.585 -11.998 1.00 90.31 136 THR A N 1
ATOM 1123 C CA . THR A 1 136 ? -3.382 -5.353 -13.365 1.00 90.31 136 THR A CA 1
ATOM 1124 C C . THR A 1 136 ? -1.877 -5.098 -13.425 1.00 90.31 136 THR A C 1
ATOM 1126 O O . THR A 1 136 ? -1.212 -5.650 -14.294 1.00 90.31 136 THR A O 1
ATOM 1129 N N . TYR A 1 137 ? -1.313 -4.339 -12.480 1.00 89.88 137 TYR A N 1
ATOM 1130 C CA . TYR A 1 137 ? 0.133 -4.110 -12.414 1.00 89.88 137 TYR A CA 1
ATOM 1131 C C . TYR A 1 137 ? 0.913 -5.400 -12.106 1.00 89.88 137 TYR A C 1
ATOM 1133 O O . TYR A 1 137 ? 1.877 -5.726 -12.797 1.00 89.88 137 TYR A O 1
ATOM 1141 N N . ASN A 1 138 ? 0.468 -6.170 -11.111 1.00 89.12 138 ASN A N 1
ATOM 1142 C CA . ASN A 1 138 ? 1.140 -7.393 -10.671 1.00 89.12 138 ASN A CA 1
ATOM 1143 C C . ASN A 1 138 ? 1.137 -8.479 -11.745 1.00 89.12 138 ASN A C 1
ATOM 1145 O O . ASN A 1 138 ? 2.137 -9.180 -11.900 1.00 89.12 138 ASN A O 1
ATOM 1149 N N . LEU A 1 139 ? 0.044 -8.589 -12.506 1.00 88.88 139 LEU A N 1
ATOM 1150 C CA . LEU A 1 139 ? -0.060 -9.527 -13.620 1.00 88.88 139 LEU A CA 1
ATOM 1151 C C . LEU A 1 139 ? 0.980 -9.222 -14.709 1.00 88.88 139 LEU A C 1
ATOM 1153 O O . LEU A 1 139 ? 1.615 -10.137 -15.224 1.00 88.88 139 LEU A O 1
ATOM 1157 N N . LEU A 1 140 ? 1.192 -7.941 -15.016 1.00 85.38 140 LEU A N 1
ATOM 1158 C CA . LEU A 1 140 ? 2.140 -7.497 -16.043 1.00 85.38 140 LEU A CA 1
ATOM 1159 C C . LEU A 1 140 ? 3.595 -7.640 -15.607 1.00 85.38 140 LEU A C 1
ATOM 1161 O O . LEU A 1 140 ? 4.447 -7.986 -16.417 1.00 85.38 140 LEU A O 1
ATOM 1165 N N . MET A 1 141 ? 3.877 -7.393 -14.329 1.00 84.12 141 MET A N 1
ATOM 1166 C CA . MET A 1 141 ? 5.215 -7.580 -13.767 1.00 84.12 141 MET A CA 1
ATOM 1167 C C . MET A 1 141 ? 5.536 -9.057 -13.489 1.00 84.12 141 MET A C 1
ATOM 1169 O O . MET A 1 141 ? 6.619 -9.357 -13.008 1.00 84.12 141 MET A O 1
ATOM 1173 N N . GLY A 1 142 ? 4.615 -9.997 -13.741 1.00 82.81 142 GLY A N 1
ATOM 1174 C CA . GLY A 1 142 ? 4.831 -11.420 -13.454 1.00 82.81 142 GLY A CA 1
ATOM 1175 C C . GLY A 1 142 ? 4.902 -11.749 -11.955 1.00 82.81 142 GLY A C 1
ATOM 1176 O O . GLY A 1 142 ? 5.414 -12.798 -11.560 1.00 82.81 142 GLY A O 1
ATOM 1177 N N . SER A 1 143 ? 4.388 -10.867 -11.091 1.00 86.00 143 SER A N 1
ATOM 1178 C CA . SER A 1 143 ? 4.316 -11.103 -9.648 1.00 86.00 143 SER A CA 1
ATOM 1179 C C . SER A 1 143 ? 3.100 -11.972 -9.321 1.00 86.00 143 SER A C 1
ATOM 1181 O O . SER A 1 143 ? 2.028 -11.475 -8.976 1.00 86.00 143 SER A O 1
ATOM 1183 N N . TRP A 1 144 ? 3.255 -13.295 -9.406 1.00 87.19 144 TRP A N 1
ATOM 1184 C CA . TRP A 1 144 ? 2.183 -14.240 -9.069 1.00 87.19 144 TRP A CA 1
ATOM 1185 C C . TRP A 1 144 ? 1.729 -14.133 -7.608 1.00 87.19 144 TRP A C 1
ATOM 1187 O O . TRP A 1 144 ? 0.532 -14.199 -7.329 1.00 87.19 144 TRP A O 1
ATOM 1197 N N . ALA A 1 145 ? 2.657 -13.898 -6.676 1.00 86.62 145 ALA A N 1
ATOM 1198 C CA . ALA A 1 145 ? 2.331 -13.622 -5.280 1.00 86.62 145 ALA A CA 1
ATOM 1199 C C . ALA A 1 145 ? 1.552 -12.305 -5.126 1.00 86.62 145 ALA A C 1
ATOM 1201 O O . ALA A 1 145 ? 0.598 -12.248 -4.347 1.00 86.62 145 ALA A O 1
ATOM 1202 N N . GLY A 1 146 ? 1.898 -11.265 -5.891 1.00 87.81 146 GLY A N 1
ATOM 1203 C CA . GLY A 1 146 ? 1.139 -10.016 -5.947 1.00 87.81 146 GLY A CA 1
ATOM 1204 C C . GLY A 1 146 ? -0.274 -10.231 -6.490 1.00 87.81 146 GLY A C 1
ATOM 1205 O O . GLY A 1 146 ? -1.241 -9.821 -5.860 1.00 87.81 146 GLY A O 1
ATOM 1206 N N . VAL A 1 147 ? -0.425 -10.956 -7.600 1.00 91.62 147 VAL A N 1
ATOM 1207 C CA . VAL A 1 147 ? -1.734 -11.318 -8.177 1.00 91.62 147 VAL A CA 1
ATOM 1208 C C . VAL A 1 147 ? -2.601 -12.071 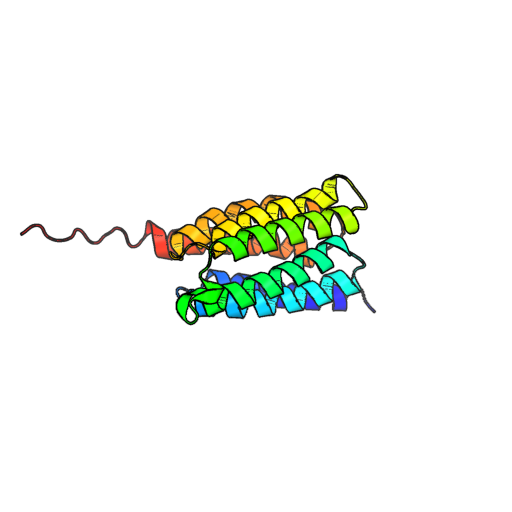-7.162 1.00 91.62 147 VAL A C 1
ATOM 1210 O O . VAL A 1 147 ? -3.756 -11.704 -6.937 1.00 91.62 147 V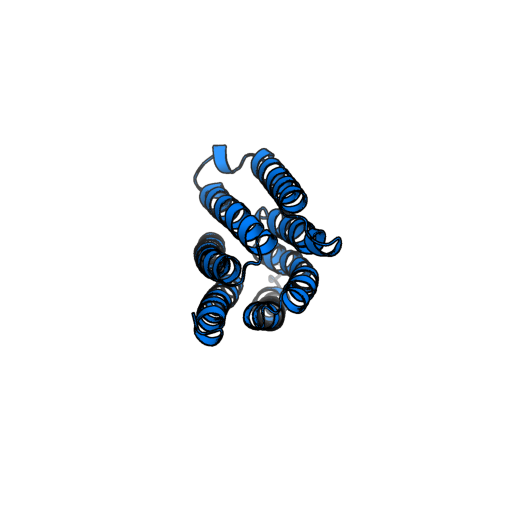AL A O 1
ATOM 1213 N N . ALA A 1 148 ? -2.039 -13.087 -6.501 1.00 89.75 148 ALA A N 1
ATOM 1214 C CA . ALA A 1 148 ? -2.734 -13.836 -5.457 1.00 89.75 148 ALA A CA 1
ATOM 1215 C C . ALA A 1 148 ? -3.137 -12.937 -4.278 1.00 89.75 148 ALA A C 1
ATOM 1217 O O . ALA A 1 148 ? -4.226 -13.094 -3.724 1.00 89.75 148 ALA A O 1
ATOM 1218 N N . THR A 1 149 ? -2.287 -11.970 -3.922 1.00 90.31 149 THR A N 1
ATOM 1219 C CA . THR A 1 149 ? -2.568 -11.000 -2.856 1.00 90.31 149 THR A CA 1
ATOM 1220 C C . THR A 1 149 ? -3.791 -10.178 -3.178 1.00 90.31 149 THR A C 1
ATOM 1222 O O . THR A 1 149 ? -4.688 -10.102 -2.346 1.00 90.31 149 THR A O 1
ATOM 1225 N N . GLU A 1 150 ? -3.884 -9.633 -4.386 1.00 92.00 150 GLU A N 1
ATOM 1226 C CA . GLU A 1 150 ? -5.026 -8.799 -4.752 1.00 92.00 150 GLU A CA 1
ATOM 1227 C C . GLU A 1 150 ? -6.340 -9.584 -4.729 1.00 92.00 150 GLU A C 1
ATOM 1229 O O . GLU A 1 150 ? -7.329 -9.095 -4.189 1.00 92.00 150 GLU A O 1
ATOM 1234 N N . ILE A 1 151 ? -6.349 -10.834 -5.207 1.00 91.62 151 ILE A N 1
ATOM 1235 C CA . ILE A 1 151 ? -7.546 -11.692 -5.168 1.00 91.62 151 ILE A CA 1
ATOM 1236 C C . ILE A 1 151 ? -7.953 -12.003 -3.719 1.00 91.62 151 ILE A C 1
ATOM 1238 O O . ILE A 1 151 ? -9.112 -11.820 -3.331 1.00 91.62 151 ILE A O 1
ATOM 1242 N N . ILE A 1 152 ? -7.009 -12.486 -2.904 1.00 91.00 152 ILE A N 1
ATOM 1243 C CA . ILE A 1 152 ? -7.300 -12.955 -1.543 1.00 91.00 152 ILE A CA 1
ATOM 1244 C C . ILE A 1 152 ? -7.633 -11.779 -0.622 1.00 91.00 152 ILE A C 1
ATOM 1246 O O . ILE A 1 152 ? -8.564 -11.871 0.181 1.00 91.00 152 ILE A O 1
ATOM 1250 N N . VAL A 1 153 ? -6.912 -10.662 -0.731 1.00 87.94 153 VAL A N 1
ATOM 1251 C CA . VAL A 1 153 ? -7.168 -9.466 0.078 1.00 87.94 153 VAL A CA 1
ATOM 1252 C C . VAL A 1 153 ? -8.497 -8.832 -0.313 1.00 87.94 153 VAL A C 1
ATOM 1254 O O . VAL A 1 153 ? -9.281 -8.520 0.585 1.00 87.94 153 VAL A O 1
ATOM 1257 N N . PHE A 1 154 ? -8.817 -8.733 -1.608 1.00 90.00 154 PHE A N 1
ATOM 1258 C CA . PHE A 1 154 ? -10.134 -8.276 -2.049 1.00 90.00 154 PHE A CA 1
ATOM 1259 C C . PHE A 1 154 ? -11.251 -9.132 -1.433 1.00 90.00 154 PHE A C 1
ATOM 1261 O O . PHE A 1 154 ? -12.156 -8.600 -0.786 1.00 90.00 154 PHE A O 1
ATOM 1268 N N . GLY A 1 155 ? -11.145 -10.463 -1.531 1.00 88.81 155 GLY A N 1
ATOM 1269 C CA . GLY A 1 155 ? -12.090 -11.387 -0.896 1.00 88.81 155 GLY A CA 1
ATOM 1270 C C . GLY A 1 155 ? -12.166 -11.217 0.627 1.00 88.81 155 GLY A C 1
ATOM 1271 O O . GLY A 1 155 ? -13.257 -11.168 1.199 1.00 88.81 155 GLY A O 1
ATOM 1272 N N . SER A 1 156 ? -11.022 -11.049 1.293 1.00 85.00 156 SER A N 1
ATOM 1273 C CA . SER A 1 156 ? -10.931 -10.819 2.741 1.00 85.00 156 SER A CA 1
ATOM 1274 C C . SER A 1 156 ? -11.649 -9.536 3.169 1.00 85.00 156 SER A C 1
ATOM 1276 O O . SER A 1 156 ? -12.403 -9.542 4.145 1.00 85.00 156 SER A O 1
ATOM 1278 N N . ILE A 1 157 ? -11.486 -8.441 2.420 1.00 84.19 157 ILE A N 1
ATOM 1279 C CA . ILE A 1 157 ? -12.174 -7.175 2.694 1.00 84.19 157 ILE A CA 1
ATOM 1280 C C . ILE A 1 157 ? -13.684 -7.333 2.508 1.00 84.19 157 ILE A C 1
ATOM 1282 O O . ILE A 1 157 ? -14.442 -6.889 3.374 1.00 84.19 157 ILE A O 1
ATOM 1286 N N . VAL A 1 158 ? -14.132 -8.007 1.442 1.00 86.94 158 VAL A N 1
ATOM 1287 C CA . VAL A 1 158 ? -15.556 -8.308 1.219 1.00 86.94 158 VAL A CA 1
ATOM 1288 C C . VAL A 1 158 ? -16.134 -9.076 2.413 1.00 86.94 158 VAL A C 1
ATOM 1290 O O . VAL A 1 158 ? -17.130 -8.650 3.004 1.00 86.94 158 VAL A O 1
ATOM 1293 N N . VAL A 1 159 ? -15.471 -10.153 2.849 1.00 85.44 159 VAL A N 1
ATOM 1294 C CA . VAL A 1 159 ? -15.878 -10.938 4.028 1.00 85.44 159 VAL A CA 1
ATOM 1295 C C . VAL A 1 159 ? -15.900 -10.079 5.297 1.00 85.44 159 VAL A C 1
ATOM 1297 O O . VAL A 1 159 ? -16.852 -10.153 6.080 1.00 85.44 159 VAL A O 1
ATOM 1300 N N . ALA A 1 160 ? -14.892 -9.230 5.508 1.00 80.62 160 ALA A N 1
ATOM 1301 C CA . ALA A 1 160 ? -14.821 -8.343 6.664 1.00 80.62 160 ALA A CA 1
ATOM 1302 C C . ALA A 1 160 ? -15.976 -7.324 6.687 1.00 80.62 160 ALA A C 1
ATOM 1304 O O . ALA A 1 160 ? -16.554 -7.087 7.752 1.00 80.62 160 ALA A O 1
ATOM 1305 N N . ILE A 1 161 ? -16.359 -6.771 5.531 1.00 82.50 161 ILE A N 1
ATOM 1306 C CA . ILE A 1 161 ? -17.523 -5.884 5.392 1.00 82.50 161 ILE A CA 1
ATOM 1307 C C . ILE A 1 161 ? -18.809 -6.638 5.762 1.00 82.50 161 ILE A C 1
ATOM 1309 O O . ILE A 1 161 ? -19.591 -6.158 6.589 1.00 82.50 161 ILE A O 1
ATOM 1313 N N . PHE A 1 162 ? -19.024 -7.849 5.239 1.00 82.25 162 PHE A N 1
ATOM 1314 C CA . PHE A 1 162 ? -20.203 -8.649 5.595 1.00 82.25 162 PHE A CA 1
ATOM 1315 C C . PHE A 1 162 ? -20.263 -8.976 7.094 1.00 82.25 162 PHE A C 1
ATOM 1317 O O . PHE A 1 162 ? -21.312 -8.823 7.731 1.00 82.25 162 PHE A O 1
ATOM 1324 N N . ARG A 1 163 ? -19.130 -9.375 7.682 1.00 78.56 163 ARG A N 1
ATOM 1325 C CA . ARG A 1 163 ? -19.034 -9.780 9.089 1.00 78.56 163 ARG A CA 1
ATOM 1326 C C . ARG A 1 163 ? -19.249 -8.620 10.058 1.00 78.56 163 ARG A C 1
ATOM 1328 O O . ARG A 1 163 ? -19.997 -8.768 11.022 1.00 78.56 163 ARG A O 1
ATOM 1335 N N . TYR A 1 164 ? -18.576 -7.493 9.838 1.00 72.44 164 TYR A N 1
ATOM 1336 C CA . TYR A 1 164 ? -18.534 -6.400 10.811 1.00 72.44 164 TYR A CA 1
ATOM 1337 C C . TYR A 1 164 ? -19.522 -5.272 10.512 1.00 72.44 164 TYR A C 1
ATOM 1339 O O . TYR A 1 164 ? -20.015 -4.642 11.449 1.00 72.44 164 TYR A O 1
ATOM 1347 N N . ASP A 1 165 ? -19.831 -5.021 9.239 1.00 70.75 165 ASP A N 1
ATOM 1348 C CA . ASP A 1 165 ? -20.495 -3.785 8.819 1.00 70.75 165 ASP A CA 1
ATOM 1349 C C . ASP A 1 165 ? -21.951 -3.966 8.375 1.00 70.75 165 ASP A C 1
ATOM 1351 O O . ASP A 1 165 ? -22.702 -2.980 8.400 1.00 70.75 165 ASP A O 1
ATOM 1355 N N . LEU A 1 166 ? -22.347 -5.191 8.003 1.00 67.00 166 LEU A N 1
ATOM 1356 C CA . LEU A 1 166 ? -23.721 -5.553 7.629 1.00 67.00 166 LEU A CA 1
ATOM 1357 C C . LEU A 1 166 ? -24.440 -6.336 8.738 1.00 67.00 166 LEU A C 1
ATOM 1359 O O . LEU A 1 166 ? -25.545 -5.959 9.120 1.00 67.00 166 LEU A O 1
ATOM 1363 N N . LYS A 1 167 ? -23.798 -7.342 9.350 1.00 58.12 167 LYS A N 1
ATOM 1364 C CA . LYS A 1 167 ? -24.421 -8.139 10.430 1.00 58.12 167 LYS A CA 1
ATOM 1365 C C . LYS A 1 167 ? -24.679 -7.375 11.737 1.00 58.12 167 LYS A C 1
ATOM 1367 O O . LYS A 1 167 ? -25.526 -7.787 12.518 1.00 58.12 167 LYS A O 1
ATOM 1372 N N . LYS A 1 168 ? -23.997 -6.252 11.994 1.00 54.84 168 LYS A N 1
ATOM 1373 C CA . LYS A 1 168 ? -24.138 -5.498 13.258 1.00 54.84 168 LYS A CA 1
ATOM 1374 C C . LYS A 1 168 ? -25.309 -4.497 13.275 1.00 54.84 168 LYS A C 1
ATOM 1376 O O . LYS A 1 168 ? -25.527 -3.844 14.290 1.00 54.84 168 LYS A O 1
ATOM 1381 N N . LYS A 1 169 ? -26.077 -4.372 12.182 1.00 49.97 169 LYS A N 1
ATOM 1382 C CA . LYS A 1 169 ? -27.258 -3.488 12.102 1.00 49.97 169 LYS A CA 1
ATOM 1383 C C . LYS A 1 169 ? -28.538 -4.066 12.742 1.00 49.97 169 LYS A C 1
ATOM 1385 O O . LYS A 1 169 ? -29.555 -3.389 12.716 1.00 49.97 169 LYS A O 1
ATOM 1390 N N . SER A 1 170 ? -28.506 -5.259 13.347 1.00 43.50 170 SER A N 1
ATOM 1391 C CA . SER A 1 170 ? -29.691 -5.928 13.918 1.00 43.50 170 SER A CA 1
ATOM 1392 C C . SER A 1 170 ? -29.872 -5.775 15.437 1.00 43.50 170 SER A C 1
ATOM 1394 O O . SER A 1 170 ? -30.371 -6.687 16.095 1.00 43.50 170 SER A O 1
ATOM 1396 N N . LYS A 1 171 ? -29.508 -4.630 16.026 1.00 41.34 171 LYS A N 1
ATOM 1397 C CA . LYS A 1 171 ? -30.116 -4.226 17.304 1.00 41.34 171 LYS A CA 1
ATOM 1398 C C . LYS A 1 171 ? -31.007 -3.009 17.053 1.00 41.34 171 LYS A C 1
ATOM 1400 O O . LYS A 1 171 ? -30.455 -1.921 16.881 1.00 41.34 171 LYS A O 1
ATOM 1405 N N . PRO A 1 172 ? -32.344 -3.168 17.010 1.00 45.38 172 PRO A N 1
ATOM 1406 C CA . PRO A 1 172 ? -33.223 -2.029 17.189 1.00 45.38 172 PRO A CA 1
ATOM 1407 C C . PRO A 1 172 ? -32.928 -1.480 18.584 1.00 45.38 172 PRO A C 1
ATOM 1409 O O . PRO A 1 172 ? -33.003 -2.199 19.581 1.00 45.38 172 PRO A O 1
ATOM 1412 N N . VAL A 1 173 ? -32.489 -0.226 18.635 1.00 50.59 173 VAL A N 1
ATOM 1413 C CA . VAL A 1 173 ? -32.497 0.547 19.872 1.00 50.59 173 VAL A CA 1
ATOM 1414 C C . VAL A 1 173 ? -33.966 0.644 20.250 1.00 50.59 173 VAL A C 1
ATOM 1416 O O . VAL A 1 173 ? -34.747 1.212 19.490 1.00 50.59 173 VAL A O 1
ATOM 1419 N N . GLY A 1 174 ? -34.333 -0.005 21.356 1.00 54.75 174 GLY A N 1
ATOM 1420 C CA . GLY A 1 174 ? -35.648 0.145 21.958 1.00 54.75 174 GLY A CA 1
ATOM 1421 C C . GLY A 1 174 ? -35.958 1.630 22.082 1.00 54.75 174 GLY A C 1
ATOM 1422 O O . GLY A 1 174 ? -35.156 2.396 22.617 1.00 54.75 174 GLY A O 1
ATOM 1423 N N . THR A 1 175 ? -37.072 2.022 21.480 1.00 41.38 175 THR A N 1
ATOM 1424 C CA . THR A 1 175 ? -37.707 3.319 21.675 1.00 41.38 175 THR A CA 1
ATOM 1425 C C . THR A 1 175 ? -38.061 3.509 23.155 1.00 41.38 175 THR A C 1
ATOM 1427 O O . THR A 1 175 ? -38.309 2.504 23.826 1.00 41.38 175 THR A O 1
ATOM 1430 N N . PRO A 1 176 ? -38.032 4.760 23.653 1.00 59.62 176 PRO A N 1
ATOM 1431 C CA . PRO A 1 176 ? -38.365 5.091 25.038 1.00 59.62 176 PRO A CA 1
ATOM 1432 C C . PRO A 1 176 ? -39.792 4.690 25.421 1.00 59.62 176 PRO A C 1
ATOM 1434 O O . PRO A 1 176 ? -40.655 4.634 24.514 1.00 59.62 176 PRO A O 1
#